Protein AF-A0AAE1TAM7-F1 (afdb_monomer_lite)

Structure (mmCIF, N/CA/C/O backbone):
data_AF-A0AAE1TAM7-F1
#
_entry.id   AF-A0AAE1TAM7-F1
#
loop_
_atom_site.group_PDB
_atom_site.id
_atom_site.type_symbol
_atom_site.label_atom_id
_atom_site.label_alt_id
_atom_site.label_comp_id
_atom_site.label_asym_id
_atom_site.label_entity_id
_atom_site.label_seq_id
_atom_site.pdbx_PDB_ins_code
_atom_site.Cartn_x
_atom_site.Cartn_y
_atom_site.Cartn_z
_atom_site.occupancy
_atom_site.B_iso_or_equiv
_atom_site.auth_seq_id
_atom_site.auth_comp_id
_atom_site.auth_asym_id
_atom_site.auth_atom_id
_atom_site.pdbx_PDB_model_num
ATOM 1 N N . MET A 1 1 ? 28.424 13.089 -21.937 1.00 45.94 1 MET A N 1
ATOM 2 C CA . MET A 1 1 ? 27.670 12.504 -23.067 1.00 45.94 1 MET A CA 1
ATOM 3 C C . MET A 1 1 ? 26.198 12.815 -22.857 1.00 45.94 1 MET A C 1
ATOM 5 O O . MET A 1 1 ? 25.592 12.254 -21.956 1.00 45.94 1 MET A O 1
ATOM 9 N N . VAL A 1 2 ? 25.672 13.792 -23.596 1.00 52.88 2 VAL A N 1
ATOM 10 C CA . VAL A 1 2 ? 24.296 14.291 -23.457 1.00 52.88 2 VAL A CA 1
ATOM 11 C C . VAL A 1 2 ? 23.324 13.244 -24.015 1.00 52.88 2 VAL A C 1
ATOM 13 O O . VAL A 1 2 ? 23.488 12.785 -25.143 1.00 52.88 2 VAL A O 1
ATOM 16 N N . LEU A 1 3 ? 22.333 12.853 -23.212 1.00 55.97 3 LEU A N 1
ATOM 17 C CA . LEU A 1 3 ? 21.271 11.883 -23.522 1.00 55.97 3 LEU A CA 1
ATOM 18 C C . LEU A 1 3 ? 20.216 12.481 -24.476 1.00 55.97 3 LEU A C 1
ATOM 20 O O . LEU A 1 3 ? 19.026 12.474 -24.179 1.00 55.97 3 LEU A O 1
ATOM 24 N N . CYS A 1 4 ? 20.637 13.040 -25.612 1.00 61.06 4 CYS A N 1
ATOM 25 C CA . CYS A 1 4 ? 19.722 13.579 -26.617 1.00 61.06 4 CYS A CA 1
ATOM 26 C C . CYS A 1 4 ? 19.541 12.537 -27.732 1.00 61.06 4 CYS A C 1
ATOM 28 O O . CYS A 1 4 ? 20.390 12.418 -28.610 1.00 61.06 4 CYS A O 1
ATOM 30 N N . PHE A 1 5 ? 18.450 11.769 -27.643 1.00 59.31 5 PHE A N 1
ATOM 31 C CA . PHE A 1 5 ? 17.963 10.755 -28.593 1.00 59.31 5 PHE A CA 1
ATOM 32 C C . PHE A 1 5 ? 18.866 9.523 -28.848 1.00 59.31 5 PHE A C 1
ATOM 34 O O . PHE A 1 5 ? 20.069 9.640 -29.101 1.00 59.31 5 PHE A O 1
ATOM 41 N N . PRO A 1 6 ? 18.306 8.293 -28.855 1.00 65.19 6 PRO 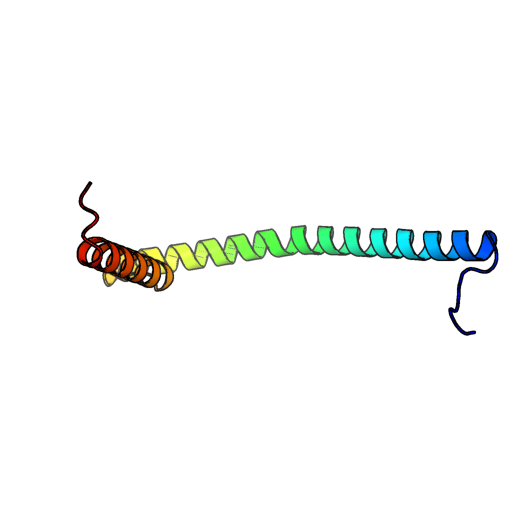A N 1
ATOM 42 C CA . PRO A 1 6 ? 19.033 7.109 -29.295 1.00 65.19 6 PRO A CA 1
ATOM 43 C C . PRO A 1 6 ? 19.214 7.164 -30.817 1.00 65.19 6 PRO A C 1
ATOM 45 O O . PRO A 1 6 ? 18.461 6.581 -31.585 1.00 65.19 6 PRO A O 1
ATOM 48 N N . SER A 1 7 ? 20.244 7.885 -31.251 1.00 71.88 7 SER A N 1
ATOM 49 C CA . SER A 1 7 ? 20.551 8.151 -32.662 1.00 71.88 7 SER A CA 1
ATOM 50 C C . SER A 1 7 ? 20.970 6.893 -33.456 1.00 71.88 7 SER A C 1
ATOM 52 O O . SER A 1 7 ? 21.157 6.954 -34.665 1.00 71.88 7 SER A O 1
ATOM 54 N N . THR A 1 8 ? 21.107 5.730 -32.799 1.00 79.88 8 THR A N 1
ATOM 55 C CA . THR A 1 8 ? 21.366 4.437 -33.455 1.00 79.88 8 THR A CA 1
ATOM 56 C C . THR A 1 8 ? 20.556 3.297 -32.816 1.00 79.88 8 THR A C 1
ATOM 58 O O . THR A 1 8 ? 20.348 3.311 -31.597 1.00 79.88 8 THR A O 1
ATOM 61 N N . PRO A 1 9 ? 20.175 2.248 -33.580 1.00 80.56 9 PRO A N 1
ATOM 62 C CA . PRO A 1 9 ? 19.452 1.084 -33.047 1.00 80.56 9 PRO A CA 1
ATOM 63 C C . PRO A 1 9 ? 20.166 0.397 -31.874 1.00 80.56 9 PRO A C 1
ATOM 65 O O . PRO A 1 9 ? 19.529 -0.082 -30.941 1.00 80.56 9 PRO A O 1
ATOM 68 N N . LYS A 1 10 ? 21.507 0.411 -31.868 1.00 78.62 10 LYS A N 1
ATOM 69 C CA . LYS A 1 10 ? 22.324 -0.136 -30.772 1.00 78.62 10 LYS A CA 1
ATOM 70 C C . LYS A 1 10 ? 22.155 0.659 -29.471 1.00 78.62 10 LYS A C 1
ATOM 72 O O . LYS A 1 10 ? 22.043 0.067 -28.402 1.00 78.62 10 LYS A O 1
ATOM 77 N N . LYS A 1 11 ? 22.094 1.995 -29.553 1.00 80.81 11 LYS A N 1
ATOM 78 C CA . LYS A 1 11 ? 21.836 2.864 -28.391 1.00 80.81 11 LYS A CA 1
ATOM 79 C C . LYS A 1 11 ? 20.402 2.701 -27.878 1.00 80.81 11 LYS A C 1
ATOM 81 O O . LYS A 1 11 ? 20.197 2.706 -26.667 1.00 80.81 11 LYS A O 1
ATOM 86 N N . LEU A 1 12 ? 19.438 2.497 -28.781 1.00 84.00 12 LEU A N 1
ATOM 87 C CA . LEU A 1 12 ? 18.053 2.191 -28.414 1.00 84.00 12 LEU A CA 1
ATOM 88 C C . LEU A 1 12 ? 17.969 0.869 -27.638 1.00 84.00 12 LEU A C 1
ATOM 90 O O . LEU A 1 12 ? 17.446 0.856 -26.526 1.00 84.00 12 LEU A O 1
ATOM 94 N N . ALA A 1 13 ? 18.557 -0.211 -28.161 1.00 86.69 13 ALA A N 1
ATOM 95 C CA . ALA A 1 13 ? 18.580 -1.513 -27.491 1.00 86.69 13 ALA A CA 1
ATOM 96 C C . ALA A 1 13 ? 19.234 -1.449 -26.100 1.00 86.69 13 ALA A C 1
ATOM 98 O O . ALA A 1 13 ? 18.711 -2.022 -25.147 1.00 86.69 13 ALA A O 1
ATOM 99 N N . MET A 1 14 ? 20.329 -0.691 -25.958 1.00 86.50 14 MET A N 1
ATOM 100 C CA . MET A 1 14 ? 20.979 -0.466 -24.663 1.00 86.50 14 MET A CA 1
ATOM 101 C C . MET A 1 14 ? 20.045 0.240 -23.670 1.00 86.50 14 MET A C 1
ATOM 103 O O . MET A 1 14 ? 19.933 -0.192 -22.526 1.00 86.50 14 MET A O 1
ATOM 107 N N . SER A 1 15 ? 19.340 1.291 -24.108 1.00 86.38 15 SER A N 1
ATOM 108 C CA . SER A 1 15 ? 18.392 2.009 -23.246 1.00 86.38 15 SER A CA 1
ATOM 109 C C . SER A 1 15 ? 17.229 1.118 -22.804 1.00 86.38 15 SER A C 1
ATOM 111 O O . SER A 1 15 ? 16.908 1.087 -21.620 1.00 86.38 15 SER A O 1
ATOM 113 N N . ILE A 1 16 ? 16.669 0.317 -23.719 1.00 90.25 16 ILE A N 1
ATOM 114 C CA . ILE A 1 16 ? 15.619 -0.661 -23.411 1.00 90.25 16 ILE A CA 1
ATOM 115 C C . ILE A 1 16 ? 16.134 -1.676 -22.386 1.00 90.25 16 ILE A C 1
ATOM 117 O O . ILE A 1 16 ? 15.455 -1.934 -21.397 1.00 90.25 16 ILE A O 1
ATOM 121 N N . GLY A 1 17 ? 17.351 -2.196 -22.569 1.00 93.06 17 GLY A N 1
ATOM 122 C CA . GLY A 1 17 ? 17.981 -3.106 -21.612 1.00 93.06 17 GLY A CA 1
ATOM 123 C C . GLY A 1 17 ? 18.107 -2.499 -20.211 1.00 93.06 17 GLY A C 1
ATOM 124 O O . GLY A 1 17 ? 17.750 -3.152 -19.233 1.00 93.06 17 GLY A O 1
ATOM 125 N N . CYS A 1 18 ? 18.537 -1.237 -20.109 1.00 91.62 18 CYS A N 1
ATOM 126 C CA . CYS A 1 18 ? 18.605 -0.515 -18.835 1.00 91.62 18 CYS A CA 1
ATOM 127 C C . CYS A 1 18 ? 17.227 -0.310 -18.189 1.00 91.62 18 CYS A C 1
ATOM 129 O O . CYS A 1 18 ? 17.095 -0.444 -16.975 1.00 91.62 18 CYS A O 1
ATOM 131 N N . PHE A 1 19 ? 16.193 0.009 -18.970 1.00 94.25 19 PHE A N 1
ATOM 132 C CA . PHE A 1 19 ? 14.844 0.171 -18.425 1.00 94.25 19 PHE A CA 1
ATOM 133 C C . PHE A 1 19 ? 14.247 -1.157 -17.967 1.00 94.25 19 PHE A C 1
ATOM 135 O O . PHE A 1 19 ? 13.643 -1.211 -16.898 1.00 94.25 19 PHE A O 1
ATOM 142 N N . LEU A 1 20 ? 14.444 -2.234 -18.730 1.00 96.88 20 LEU A N 1
ATOM 143 C CA . LEU A 1 20 ? 13.978 -3.567 -18.354 1.00 96.88 20 LEU A CA 1
ATOM 144 C C . LEU A 1 20 ? 14.683 -4.071 -17.092 1.00 96.88 20 LEU A C 1
ATOM 146 O O . LEU A 1 20 ? 14.023 -4.609 -16.204 1.00 96.88 20 LEU A O 1
ATOM 150 N N . SER A 1 21 ? 15.995 -3.856 -16.970 1.00 95.62 21 SER A N 1
ATOM 151 C CA . SER A 1 21 ? 16.734 -4.244 -15.765 1.00 95.62 21 SER A CA 1
ATOM 152 C C . SER A 1 21 ? 16.305 -3.430 -14.544 1.00 95.62 21 SER A C 1
ATOM 154 O O . SER A 1 21 ? 16.074 -4.003 -13.477 1.00 95.62 21 SER A O 1
ATOM 156 N N . ALA A 1 22 ? 16.109 -2.118 -14.698 1.00 95.19 22 ALA A N 1
ATOM 157 C CA . ALA A 1 22 ? 15.586 -1.269 -13.633 1.00 95.19 22 ALA A CA 1
ATOM 158 C C . ALA A 1 22 ? 14.169 -1.694 -13.214 1.00 95.19 22 ALA A C 1
ATOM 160 O O . ALA A 1 22 ? 13.898 -1.833 -12.021 1.00 95.19 22 ALA A O 1
ATOM 161 N N . ALA A 1 23 ? 13.282 -1.962 -14.176 1.00 96.94 23 ALA A N 1
ATOM 162 C CA . ALA A 1 23 ? 11.927 -2.435 -13.907 1.00 96.94 23 ALA A CA 1
ATOM 163 C C . ALA A 1 23 ? 11.932 -3.777 -13.160 1.00 96.94 23 ALA A C 1
ATOM 165 O O . ALA A 1 23 ? 11.198 -3.932 -12.184 1.00 96.94 23 ALA A O 1
ATOM 166 N N . ALA A 1 24 ? 12.797 -4.715 -13.556 1.00 96.69 24 ALA A N 1
ATOM 167 C CA . ALA A 1 24 ? 12.951 -5.996 -12.872 1.00 96.69 24 ALA A CA 1
ATOM 168 C C . ALA A 1 24 ? 13.441 -5.821 -11.424 1.00 96.69 24 ALA A C 1
ATOM 170 O O . ALA A 1 24 ? 12.877 -6.418 -10.505 1.00 96.69 24 ALA A O 1
ATOM 171 N N . MET A 1 25 ? 14.442 -4.963 -11.201 1.00 96.38 25 MET A N 1
ATOM 172 C CA . MET A 1 25 ? 14.975 -4.696 -9.862 1.00 96.38 25 MET A CA 1
ATOM 173 C C . MET A 1 25 ? 13.933 -4.030 -8.952 1.00 96.38 25 MET A C 1
ATOM 175 O O . MET A 1 25 ? 13.796 -4.411 -7.788 1.00 96.38 25 MET A O 1
ATOM 179 N N . LEU A 1 26 ? 13.154 -3.082 -9.484 1.00 96.44 26 LEU A N 1
ATOM 180 C CA . LEU A 1 26 ? 12.057 -2.447 -8.752 1.00 96.44 26 LEU A CA 1
ATOM 181 C C . LEU A 1 26 ? 10.940 -3.442 -8.424 1.00 96.44 26 LEU A C 1
ATOM 183 O O . LEU A 1 26 ? 10.493 -3.486 -7.280 1.00 96.44 26 LEU A O 1
ATOM 187 N N . ALA A 1 27 ? 10.517 -4.270 -9.382 1.00 96.62 27 ALA A N 1
ATOM 188 C CA . ALA A 1 27 ? 9.484 -5.280 -9.156 1.00 96.62 27 ALA A CA 1
ATOM 189 C C . ALA A 1 27 ? 9.899 -6.279 -8.063 1.00 96.62 27 ALA A C 1
ATOM 191 O O . ALA A 1 27 ? 9.116 -6.571 -7.157 1.00 96.62 27 ALA A O 1
ATOM 192 N N . TYR A 1 28 ? 11.150 -6.742 -8.101 1.00 96.12 28 TYR A N 1
ATOM 193 C CA . TYR A 1 28 ? 11.701 -7.632 -7.083 1.00 96.12 28 TYR A CA 1
ATOM 194 C C . TYR A 1 28 ? 11.764 -6.962 -5.701 1.00 96.12 28 TYR A C 1
ATOM 196 O O . TYR A 1 28 ? 11.324 -7.541 -4.705 1.00 96.12 28 TYR A O 1
ATOM 204 N N . GLY A 1 29 ? 12.233 -5.712 -5.640 1.00 94.12 29 GLY A N 1
ATOM 205 C CA . GLY A 1 29 ? 12.268 -4.934 -4.400 1.00 94.12 29 GLY A CA 1
ATOM 206 C C . GLY A 1 29 ? 10.877 -4.710 -3.797 1.00 94.12 29 GLY A C 1
ATOM 207 O O . GLY A 1 29 ? 10.691 -4.878 -2.591 1.00 94.12 29 GLY A O 1
ATOM 208 N N . VAL A 1 30 ? 9.877 -4.396 -4.626 1.00 95.19 30 VAL A N 1
ATOM 209 C CA . VAL A 1 30 ? 8.480 -4.240 -4.188 1.00 95.19 30 VAL A CA 1
ATOM 210 C C . VAL A 1 30 ? 7.915 -5.560 -3.669 1.00 95.19 30 VAL A C 1
ATOM 212 O O . VAL A 1 30 ? 7.265 -5.562 -2.623 1.00 95.19 30 VAL A O 1
ATOM 215 N N . HIS A 1 31 ? 8.188 -6.682 -4.340 1.00 92.94 31 HIS A N 1
ATOM 216 C CA . HIS A 1 31 ? 7.736 -7.998 -3.888 1.00 92.94 31 HIS A CA 1
ATOM 217 C C . HIS A 1 31 ? 8.286 -8.343 -2.496 1.00 92.94 31 HIS A C 1
ATOM 219 O O . HIS A 1 31 ? 7.521 -8.673 -1.588 1.00 92.94 31 HIS A O 1
ATOM 225 N N . LEU A 1 32 ? 9.597 -8.177 -2.296 1.00 92.75 32 LEU A N 1
ATOM 226 C CA . LEU A 1 32 ? 10.250 -8.375 -0.998 1.00 92.75 32 LEU A CA 1
ATOM 227 C C . LEU A 1 32 ? 9.717 -7.427 0.079 1.00 92.75 32 LEU A C 1
ATOM 229 O O . LEU A 1 32 ? 9.485 -7.848 1.213 1.00 92.75 32 LEU A O 1
ATOM 233 N N . SER A 1 33 ? 9.508 -6.155 -0.262 1.00 90.00 33 SER A N 1
ATOM 234 C CA . SER A 1 33 ? 8.914 -5.179 0.653 1.00 90.00 33 SER A CA 1
ATOM 235 C C . SER A 1 33 ? 7.520 -5.629 1.098 1.00 90.00 33 SER A C 1
ATOM 237 O O . SER A 1 33 ? 7.243 -5.702 2.295 1.00 90.00 33 SER A O 1
ATOM 239 N N . TYR A 1 34 ? 6.668 -6.040 0.156 1.00 89.75 34 TYR A N 1
ATOM 240 C CA . TYR A 1 34 ? 5.311 -6.493 0.451 1.00 89.75 34 TYR A CA 1
ATOM 241 C C . TYR A 1 34 ? 5.284 -7.722 1.369 1.00 89.75 34 TYR A C 1
ATOM 243 O O . TYR A 1 34 ? 4.581 -7.709 2.382 1.00 89.75 34 TYR A O 1
ATOM 251 N N . VAL A 1 35 ? 6.086 -8.751 1.067 1.00 92.00 35 VAL A N 1
ATOM 252 C CA . VAL A 1 35 ? 6.168 -9.989 1.868 1.00 92.00 35 VAL A CA 1
ATOM 253 C C . VAL A 1 35 ? 6.559 -9.700 3.320 1.00 92.00 35 VAL A C 1
ATOM 255 O O . VAL A 1 35 ? 6.035 -10.329 4.238 1.00 92.00 35 VAL A O 1
ATOM 258 N N . ASN A 1 36 ? 7.430 -8.717 3.547 1.00 88.88 36 ASN A N 1
ATOM 259 C CA . ASN A 1 36 ? 7.917 -8.383 4.886 1.00 88.88 36 ASN A CA 1
ATOM 260 C C . ASN A 1 36 ? 7.026 -7.382 5.640 1.00 88.88 36 ASN A C 1
ATOM 262 O O . ASN A 1 36 ? 6.936 -7.439 6.871 1.00 88.88 36 ASN A O 1
ATOM 266 N N . VAL A 1 37 ? 6.355 -6.466 4.935 1.00 90.75 37 VAL A N 1
ATOM 267 C CA . VAL A 1 37 ? 5.477 -5.446 5.536 1.00 90.75 37 VAL A CA 1
ATOM 268 C C . VAL A 1 37 ? 4.105 -6.021 5.888 1.00 90.75 37 VAL A C 1
ATOM 270 O O . VAL A 1 37 ? 3.574 -5.716 6.959 1.00 90.75 37 VAL A O 1
ATOM 273 N N . ALA A 1 38 ? 3.545 -6.896 5.050 1.00 86.44 38 ALA A N 1
ATOM 274 C CA . ALA A 1 38 ? 2.229 -7.498 5.266 1.00 86.44 38 ALA A CA 1
ATOM 275 C C . ALA A 1 38 ? 2.044 -8.153 6.658 1.00 86.44 38 ALA A C 1
ATOM 277 O O . ALA A 1 38 ? 1.061 -7.833 7.337 1.00 86.44 38 ALA A O 1
ATOM 278 N N . PRO A 1 39 ? 2.961 -9.006 7.163 1.00 87.31 39 PRO A N 1
ATOM 279 C CA . PRO A 1 39 ? 2.801 -9.613 8.486 1.00 87.31 39 PRO A CA 1
ATOM 280 C C . PRO A 1 39 ? 2.909 -8.589 9.624 1.00 87.31 39 PRO A C 1
ATOM 282 O 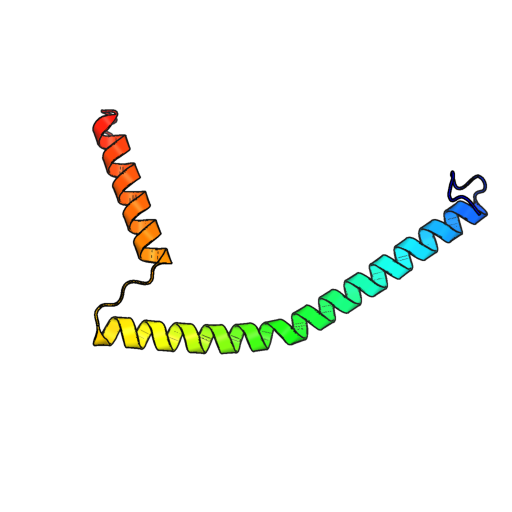O . PRO A 1 39 ? 2.229 -8.717 10.645 1.00 87.31 39 PRO A O 1
ATOM 285 N N . GLN A 1 40 ? 3.726 -7.546 9.460 1.00 87.81 40 GLN A N 1
ATOM 286 C CA . GLN A 1 40 ? 3.842 -6.470 10.449 1.00 87.81 40 GLN A CA 1
ATOM 287 C C . GLN A 1 40 ? 2.555 -5.646 10.507 1.00 87.81 40 GLN A C 1
ATOM 289 O O . GLN A 1 40 ? 2.031 -5.381 11.591 1.00 87.81 40 GLN A O 1
ATOM 294 N N . GLN A 1 41 ? 1.993 -5.326 9.342 1.00 91.50 41 GLN A N 1
ATOM 295 C CA . GLN A 1 41 ? 0.714 -4.640 9.234 1.00 91.50 41 GLN A CA 1
ATOM 296 C C . GLN A 1 41 ? -0.422 -5.470 9.846 1.00 91.50 41 GLN A C 1
ATOM 298 O O . GLN A 1 41 ? -1.253 -4.913 10.563 1.00 91.50 41 GLN A O 1
ATOM 303 N N . ALA A 1 42 ? -0.431 -6.792 9.648 1.00 91.19 42 ALA A N 1
ATOM 304 C CA . ALA A 1 42 ? -1.416 -7.685 10.258 1.00 91.19 42 ALA A CA 1
ATOM 305 C C . ALA A 1 42 ? -1.337 -7.679 11.796 1.00 91.19 42 ALA A C 1
ATOM 307 O O . ALA A 1 42 ? -2.364 -7.565 12.466 1.00 91.19 42 ALA A O 1
ATOM 308 N N . ARG A 1 43 ? -0.126 -7.719 12.369 1.00 92.38 43 ARG A N 1
ATOM 309 C CA . ARG A 1 43 ? 0.082 -7.654 13.829 1.00 92.38 43 ARG A CA 1
ATOM 310 C C . ARG A 1 43 ? -0.366 -6.320 14.418 1.00 92.38 43 ARG A C 1
ATOM 312 O O . ARG A 1 43 ? -1.037 -6.296 15.449 1.00 92.38 43 ARG A O 1
ATOM 319 N N . ILE A 1 44 ? -0.012 -5.212 13.766 1.00 93.38 44 ILE A N 1
ATOM 320 C CA . ILE A 1 44 ? -0.421 -3.869 14.198 1.00 93.38 44 ILE A CA 1
ATOM 321 C C . ILE A 1 44 ? -1.941 -3.726 14.099 1.00 93.38 44 ILE A C 1
ATOM 323 O O . ILE A 1 44 ? -2.570 -3.217 15.026 1.00 93.38 44 ILE A O 1
ATOM 327 N N . LYS A 1 45 ? -2.546 -4.223 13.016 1.00 92.19 45 LYS A N 1
ATOM 328 C CA . LYS A 1 45 ? -3.999 -4.212 12.839 1.00 92.19 45 LYS A CA 1
ATOM 329 C C . LYS A 1 45 ? -4.702 -5.000 13.947 1.00 92.19 45 LYS A C 1
ATOM 331 O O . LYS A 1 45 ? -5.579 -4.442 14.593 1.00 92.19 45 LYS A O 1
ATOM 336 N N . ALA A 1 46 ? -4.247 -6.218 14.246 1.00 94.12 46 ALA A N 1
ATOM 337 C CA . ALA A 1 46 ? -4.811 -7.037 15.321 1.00 94.12 46 ALA A CA 1
ATOM 338 C C . ALA A 1 46 ? -4.733 -6.343 16.694 1.00 94.12 46 ALA A C 1
ATOM 340 O O . ALA A 1 46 ? -5.708 -6.332 17.442 1.00 94.12 46 ALA A O 1
ATOM 341 N N . ARG A 1 47 ? -3.600 -5.699 17.012 1.00 94.06 47 ARG A N 1
ATOM 342 C CA . ARG A 1 47 ? -3.454 -4.918 18.254 1.00 94.06 47 ARG A CA 1
ATOM 343 C C . ARG A 1 47 ? -4.397 -3.719 18.298 1.00 94.06 47 ARG A C 1
ATOM 345 O O . ARG A 1 47 ? -5.035 -3.479 19.318 1.00 94.06 47 ARG A O 1
ATOM 352 N N . ASN A 1 48 ? -4.492 -2.976 17.200 1.00 92.44 48 ASN A N 1
ATOM 353 C CA . ASN A 1 48 ? -5.372 -1.815 17.112 1.00 92.44 48 ASN A CA 1
ATOM 354 C C . ASN A 1 48 ? -6.843 -2.210 17.254 1.00 92.44 48 ASN A C 1
ATOM 356 O O . ASN A 1 48 ? -7.601 -1.493 17.903 1.00 92.44 48 ASN A O 1
ATOM 360 N N . ASP A 1 49 ? -7.245 -3.329 16.658 1.00 92.81 49 ASP A N 1
ATOM 361 C CA . ASP A 1 49 ? -8.621 -3.810 16.725 1.00 92.81 49 ASP A CA 1
ATOM 362 C C . ASP A 1 49 ? -8.960 -4.294 18.143 1.00 92.81 49 ASP A C 1
ATOM 364 O O . ASP A 1 49 ? -9.968 -3.856 18.696 1.00 92.81 49 ASP A O 1
ATOM 368 N N . PHE A 1 50 ? -8.047 -5.013 18.807 1.00 94.00 50 PHE A N 1
ATOM 369 C CA . PHE A 1 50 ? -8.184 -5.356 20.227 1.00 94.00 50 PHE A CA 1
ATOM 370 C C . PHE A 1 50 ? -8.353 -4.117 21.125 1.00 94.00 50 PHE A C 1
ATOM 372 O O . PHE A 1 50 ? -9.266 -4.052 21.948 1.00 94.00 50 PHE A O 1
ATOM 379 N N . VAL A 1 51 ? -7.509 -3.091 20.959 1.00 93.75 51 VAL A N 1
ATOM 380 C CA . VAL A 1 51 ? -7.599 -1.857 21.764 1.00 93.75 51 VAL A CA 1
ATOM 381 C C . VAL A 1 51 ? -8.928 -1.138 21.531 1.00 93.75 51 VAL A C 1
ATOM 383 O O . VAL A 1 51 ? -9.562 -0.693 22.489 1.00 93.75 51 VAL A O 1
ATOM 386 N N . LYS A 1 52 ? -9.387 -1.045 20.278 1.00 90.81 52 LYS A N 1
ATOM 387 C CA . LYS A 1 52 ? -10.687 -0.435 19.959 1.00 90.81 52 LYS A CA 1
ATOM 388 C C . LYS A 1 52 ? -11.842 -1.198 20.600 1.00 90.81 52 LYS A C 1
ATOM 390 O O . LYS A 1 52 ? -12.749 -0.558 21.126 1.00 90.81 52 LYS A O 1
ATOM 395 N N . GLU A 1 53 ? -11.818 -2.529 20.579 1.00 92.31 53 GLU A N 1
ATOM 396 C CA . GLU A 1 53 ? -12.843 -3.360 21.220 1.00 92.31 53 GLU A CA 1
ATOM 397 C C . GLU A 1 53 ? -12.892 -3.130 22.732 1.00 92.31 53 GLU A C 1
ATOM 399 O O . GLU A 1 53 ? -13.970 -2.914 23.295 1.00 92.31 53 GLU A O 1
ATOM 404 N N . VAL A 1 54 ? -11.727 -3.087 23.386 1.00 94.31 54 VAL A N 1
ATOM 405 C CA . VAL A 1 54 ? -11.624 -2.795 24.823 1.00 94.31 54 VAL A CA 1
ATOM 406 C C . VAL A 1 54 ? -12.153 -1.395 25.145 1.00 94.31 54 VAL A C 1
ATOM 408 O O . VAL A 1 54 ? -12.939 -1.239 26.083 1.00 94.31 54 VAL A O 1
ATOM 411 N N . LEU A 1 55 ? -11.768 -0.382 24.364 1.00 94.38 55 LEU A N 1
ATOM 412 C CA . LEU A 1 55 ? -12.231 0.998 24.547 1.00 94.38 55 LEU A CA 1
ATOM 413 C C . LEU A 1 55 ? -13.742 1.128 24.331 1.00 94.38 55 LEU A C 1
ATOM 415 O O . LEU A 1 55 ? -14.421 1.799 25.111 1.00 94.38 55 LEU A O 1
ATOM 419 N N . LYS A 1 56 ? -14.285 0.455 23.314 1.00 91.31 56 LYS A N 1
ATOM 420 C CA . LYS A 1 56 ? -15.724 0.432 23.041 1.00 91.31 56 LYS A CA 1
ATOM 421 C C . LYS A 1 56 ? -16.492 -0.208 24.197 1.00 91.31 56 LYS A C 1
ATOM 423 O O . LYS A 1 56 ? -17.504 0.339 24.622 1.00 91.31 56 LYS A O 1
ATOM 428 N N . LYS A 1 57 ? -15.991 -1.323 24.740 1.00 92.81 57 LYS A N 1
ATOM 429 C CA . LYS A 1 57 ? -16.633 -2.039 25.853 1.00 92.81 57 LYS A CA 1
ATOM 430 C C . LYS A 1 57 ? -16.585 -1.261 27.171 1.00 92.81 57 LYS A C 1
ATOM 432 O O . LYS A 1 57 ? -17.564 -1.278 27.904 1.00 92.81 57 LYS A O 1
ATOM 437 N N . LYS A 1 58 ? -15.459 -0.614 27.492 1.00 94.62 58 LYS A N 1
ATOM 438 C CA . LYS A 1 58 ? -15.283 0.097 28.774 1.00 94.62 58 LYS A CA 1
ATOM 439 C C . LYS A 1 58 ? -15.884 1.501 28.783 1.00 94.62 58 LYS A C 1
ATOM 441 O O . LYS A 1 58 ? -16.425 1.906 29.803 1.00 94.62 58 LYS A O 1
ATOM 446 N N . TYR A 1 59 ? -15.756 2.237 27.680 1.00 93.50 59 TYR A N 1
ATOM 447 C CA . TYR A 1 59 ? -16.023 3.679 27.650 1.00 93.50 59 TYR A CA 1
ATOM 448 C C . TYR A 1 59 ? -17.038 4.091 26.578 1.00 93.50 59 TYR A C 1
ATOM 450 O O . TYR A 1 59 ? -17.233 5.282 26.361 1.00 93.50 59 TYR A O 1
ATOM 458 N N . GLY A 1 60 ? -17.649 3.141 25.859 1.00 90.62 60 GLY A N 1
ATOM 459 C CA . GLY A 1 60 ? -18.538 3.470 24.740 1.00 90.62 60 GLY A CA 1
ATOM 460 C C . GLY A 1 60 ? -17.818 4.200 23.603 1.00 90.62 60 GLY A C 1
ATOM 461 O O . GLY A 1 60 ? -18.440 4.949 22.856 1.00 90.62 60 GLY A O 1
ATOM 462 N N . TYR A 1 61 ? -16.499 4.016 23.484 1.00 90.44 61 TYR A N 1
ATOM 463 C CA . TYR A 1 61 ? -15.680 4.737 22.518 1.00 90.44 61 TYR A CA 1
ATOM 464 C C . TYR A 1 61 ? -16.150 4.510 21.076 1.00 90.44 61 TYR A C 1
ATOM 466 O O . TYR A 1 61 ? -16.271 3.370 20.615 1.00 90.44 61 TYR A O 1
ATOM 474 N N . ILE A 1 62 ? -16.341 5.612 20.350 1.00 87.75 62 ILE A N 1
ATOM 475 C CA . ILE A 1 62 ? -16.632 5.621 18.917 1.00 87.75 62 ILE A CA 1
ATOM 476 C C . ILE A 1 62 ? -15.343 6.010 18.183 1.00 87.75 62 ILE A C 1
ATOM 478 O O . ILE A 1 62 ? -14.805 7.093 18.428 1.00 87.75 62 ILE A O 1
ATOM 482 N N . PRO A 1 63 ? -14.821 5.168 17.274 1.00 87.50 63 PRO A N 1
ATOM 483 C CA . PRO A 1 63 ? -13.612 5.503 16.540 1.00 87.50 63 PRO A CA 1
ATOM 484 C C . PRO A 1 63 ? -13.831 6.754 15.670 1.00 87.50 63 PRO A C 1
ATOM 486 O O . PRO A 1 63 ? -14.883 6.897 15.045 1.00 87.50 63 PRO A O 1
ATOM 489 N N . PRO A 1 64 ? -12.832 7.646 15.544 1.00 87.00 64 PRO A N 1
ATOM 490 C CA . PRO A 1 64 ? -12.983 8.948 14.886 1.00 87.00 64 PRO A CA 1
ATOM 491 C C . PRO A 1 64 ? -13.374 8.833 13.411 1.00 87.00 64 PRO A C 1
ATOM 493 O O . PRO A 1 64 ? -14.089 9.678 12.886 1.00 87.00 64 PRO A O 1
ATOM 496 N N . GLN A 1 65 ? -12.939 7.764 12.741 1.00 86.00 65 GLN A N 1
ATOM 497 C CA . GLN A 1 65 ? -13.337 7.441 11.367 1.00 86.00 65 GLN A CA 1
ATOM 498 C C . GLN A 1 65 ? -14.855 7.221 11.264 1.00 86.00 65 GLN A C 1
ATOM 500 O O . GLN A 1 65 ? -15.502 7.743 10.361 1.00 86.00 65 GLN A O 1
AT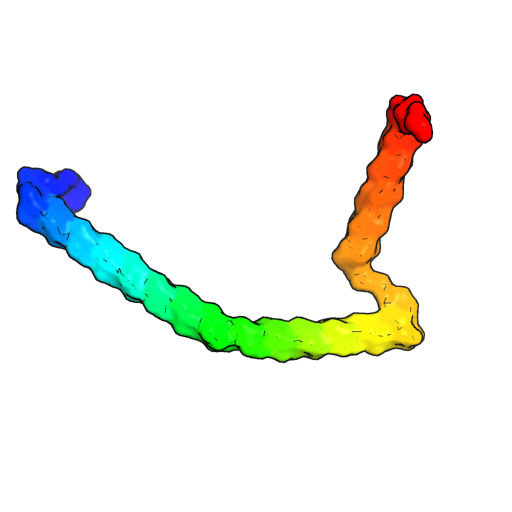OM 505 N N . GLN A 1 66 ? -15.421 6.492 12.226 1.00 86.88 66 GLN A N 1
ATOM 506 C CA . GLN A 1 66 ? -16.849 6.203 12.290 1.00 86.88 66 GLN A CA 1
ATOM 507 C C . GLN A 1 66 ? -17.651 7.431 12.739 1.00 86.88 66 GLN A C 1
ATOM 509 O O . GLN A 1 66 ? -18.703 7.708 12.178 1.00 86.88 66 GLN A O 1
ATOM 514 N N . ALA A 1 67 ? -17.131 8.227 13.677 1.00 88.94 67 ALA A N 1
ATOM 515 C CA . ALA A 1 67 ? -17.754 9.496 14.053 1.00 88.94 67 ALA A CA 1
ATOM 516 C C . ALA A 1 67 ? -17.835 10.469 12.860 1.00 88.94 67 ALA A C 1
ATOM 518 O O . ALA A 1 67 ? -18.861 11.109 12.640 1.00 88.94 67 ALA A O 1
ATOM 519 N N . ARG A 1 68 ? -16.782 10.536 12.031 1.00 89.94 68 ARG A N 1
ATOM 520 C CA . ARG A 1 68 ? -16.781 11.344 10.800 1.00 89.94 68 ARG A CA 1
ATOM 521 C C . ARG A 1 68 ? -17.771 10.830 9.757 1.00 89.94 68 ARG A C 1
ATOM 523 O O . ARG A 1 68 ? -18.405 11.646 9.092 1.00 89.94 68 ARG A O 1
ATOM 530 N N . SER A 1 69 ? -17.906 9.512 9.589 1.00 88.88 69 SER A N 1
ATOM 531 C CA . SER A 1 69 ? -18.880 8.961 8.639 1.00 88.88 69 SER A CA 1
ATOM 532 C C . SER A 1 69 ? -20.319 9.210 9.093 1.00 88.88 69 SER A C 1
ATOM 534 O O . SER A 1 69 ? -21.140 9.582 8.258 1.00 88.88 69 SER A O 1
ATOM 536 N N . MET A 1 70 ? -20.596 9.096 10.397 1.00 89.81 70 MET A N 1
ATOM 537 C CA . MET A 1 70 ? -21.887 9.453 10.999 1.00 89.81 70 MET A CA 1
ATOM 538 C C . MET A 1 70 ? -22.208 10.933 10.762 1.00 89.81 70 MET A C 1
ATOM 540 O O . MET A 1 70 ? -23.216 11.238 10.129 1.00 89.81 70 MET A O 1
ATOM 544 N N . ALA A 1 71 ? -21.285 11.835 11.114 1.00 91.56 71 ALA A N 1
ATOM 545 C CA . ALA A 1 71 ? -21.456 13.272 10.895 1.00 91.56 71 ALA A CA 1
ATOM 546 C C . ALA A 1 71 ? -21.682 13.623 9.413 1.00 91.56 71 ALA A C 1
ATOM 548 O O . ALA A 1 71 ? -22.511 14.470 9.088 1.00 91.56 71 ALA A O 1
ATOM 549 N N . ARG A 1 72 ? -20.989 12.943 8.487 1.00 92.69 72 ARG A N 1
ATOM 550 C CA . ARG A 1 72 ? -21.210 13.125 7.046 1.00 92.69 72 ARG A CA 1
ATOM 551 C C . ARG A 1 72 ? -22.592 12.636 6.617 1.00 92.69 72 ARG A C 1
ATOM 553 O O . ARG A 1 72 ? -23.222 13.295 5.797 1.00 92.69 72 ARG A O 1
ATOM 560 N N . SER A 1 73 ? -23.055 11.494 7.124 1.00 91.44 73 SER A N 1
ATOM 561 C CA . SER A 1 73 ? -24.395 10.997 6.797 1.00 91.44 73 SER A CA 1
ATOM 562 C C . SER A 1 73 ? -25.501 11.891 7.350 1.00 91.44 73 SER A C 1
ATOM 564 O O . SER A 1 73 ? -26.488 12.108 6.651 1.00 91.44 73 SER A O 1
ATOM 566 N N . ASP A 1 74 ? -25.315 12.455 8.543 1.00 93.12 74 ASP A N 1
ATOM 567 C CA . ASP A 1 74 ? -26.266 13.393 9.142 1.00 93.12 74 ASP A CA 1
ATOM 568 C C . ASP A 1 74 ? -26.317 14.692 8.332 1.00 93.12 74 ASP A C 1
ATOM 570 O O . ASP A 1 74 ? -27.394 15.117 7.920 1.00 93.12 74 ASP A O 1
ATOM 574 N N . LEU A 1 75 ? -25.154 15.228 7.944 1.00 91.50 75 LEU A N 1
ATOM 575 C CA . LEU A 1 75 ? -25.069 16.384 7.049 1.00 91.50 75 LEU A CA 1
ATOM 576 C C . LEU A 1 75 ? -25.776 16.135 5.704 1.00 91.50 75 LEU A C 1
ATOM 578 O O . LEU A 1 75 ? -26.465 17.016 5.186 1.00 91.50 75 LEU A O 1
ATOM 582 N N . LEU A 1 76 ? -25.619 14.942 5.120 1.00 90.06 76 LEU A N 1
ATOM 583 C CA . LEU A 1 76 ? -26.288 14.586 3.865 1.00 90.06 76 LEU A CA 1
ATOM 584 C C . LEU A 1 76 ? -27.807 14.495 4.032 1.00 90.06 76 LEU A C 1
ATOM 586 O O . LEU A 1 76 ? -28.534 14.997 3.175 1.00 90.06 76 LEU A O 1
ATOM 590 N N . LYS A 1 77 ? -28.290 13.905 5.131 1.00 87.69 77 LYS A N 1
ATOM 591 C CA . LYS A 1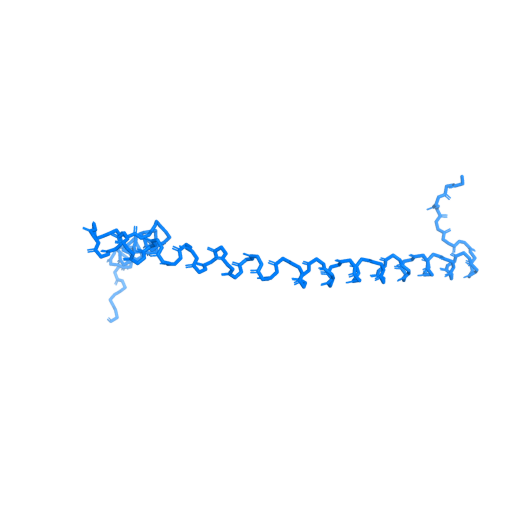 77 ? -29.726 13.859 5.447 1.00 87.69 77 LYS A CA 1
ATOM 592 C C . LYS A 1 77 ? -30.303 15.261 5.619 1.00 87.69 77 LYS A C 1
ATOM 594 O O . LYS A 1 77 ? -31.355 15.550 5.052 1.00 87.69 77 LYS A O 1
ATOM 599 N N . ASP A 1 78 ? -29.602 16.135 6.335 1.00 90.19 78 ASP A N 1
ATOM 600 C CA . ASP A 1 78 ? -30.023 17.523 6.547 1.00 90.19 78 ASP A CA 1
ATOM 601 C C . ASP A 1 78 ? -30.072 18.309 5.238 1.00 90.19 78 ASP A C 1
ATOM 603 O O . ASP A 1 78 ? -31.018 19.060 4.984 1.00 90.19 78 ASP A O 1
ATOM 607 N N . THR A 1 79 ? -29.077 18.097 4.376 1.00 88.69 79 THR A N 1
ATOM 608 C CA . THR A 1 79 ? -29.024 18.714 3.047 1.00 88.69 79 THR A CA 1
ATOM 609 C C . THR A 1 79 ? -30.207 18.258 2.193 1.00 88.69 79 THR A C 1
ATOM 611 O O . THR A 1 79 ? -30.898 19.092 1.613 1.00 88.69 79 THR A O 1
ATOM 614 N N . PHE A 1 80 ? -30.490 16.953 2.170 1.00 89.38 80 PHE A N 1
ATOM 615 C CA . PHE A 1 80 ? -31.581 16.370 1.386 1.00 89.38 80 PHE A CA 1
ATOM 616 C C . PHE A 1 80 ? -32.968 16.802 1.888 1.00 89.3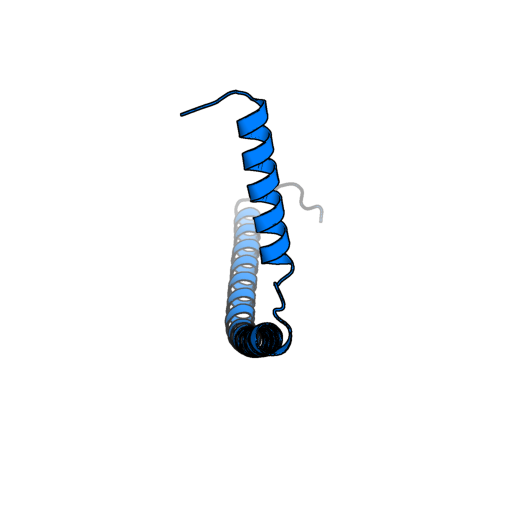8 80 PHE A C 1
ATOM 618 O O . PHE A 1 80 ? -33.860 17.122 1.099 1.00 89.38 80 PHE A O 1
ATOM 625 N N . LYS A 1 81 ? -33.127 16.892 3.215 1.00 85.38 81 LYS A N 1
ATOM 626 C CA . LYS A 1 81 ? -34.332 17.423 3.861 1.00 85.38 81 LYS A CA 1
ATOM 627 C C . LYS A 1 81 ? -34.554 18.896 3.511 1.00 85.38 81 LYS A C 1
ATOM 629 O O . LYS A 1 81 ? -35.685 19.285 3.230 1.00 85.38 81 LYS A O 1
ATOM 634 N N . ARG A 1 82 ? -33.494 19.717 3.492 1.00 82.69 82 ARG A N 1
ATOM 635 C CA . ARG A 1 82 ? -33.575 21.125 3.060 1.00 82.69 82 ARG A CA 1
ATOM 636 C C . ARG A 1 82 ? -33.888 21.281 1.578 1.00 82.69 82 ARG A C 1
ATOM 638 O O . ARG A 1 82 ? -34.574 22.230 1.221 1.00 82.69 82 ARG A O 1
ATOM 645 N N . SER A 1 83 ? -33.409 20.380 0.723 1.00 82.50 83 SER A N 1
ATOM 646 C CA . SER A 1 83 ? -33.661 20.450 -0.719 1.00 82.50 83 SER A CA 1
ATOM 647 C C . SER A 1 83 ? -35.070 20.003 -1.128 1.00 82.50 83 SER A C 1
ATOM 649 O O . SER A 1 83 ? -35.351 19.941 -2.319 1.00 82.50 83 SER A O 1
ATOM 651 N N . GLY A 1 84 ? -35.956 19.673 -0.177 1.00 72.75 84 GLY A N 1
ATOM 652 C CA . GLY A 1 84 ? -37.352 19.322 -0.465 1.00 72.75 84 GLY A CA 1
ATOM 653 C C . GLY A 1 84 ? -37.524 18.036 -1.279 1.00 72.75 84 GLY A C 1
ATOM 654 O O . GLY A 1 84 ? -38.612 17.768 -1.782 1.00 72.75 84 GLY A O 1
ATOM 655 N N . PHE A 1 85 ? -36.468 17.231 -1.409 1.00 65.81 85 PHE A N 1
ATOM 656 C CA . PHE A 1 85 ? -36.509 15.964 -2.123 1.00 65.81 85 PHE A CA 1
ATOM 657 C C . PHE A 1 85 ? -37.113 14.920 -1.177 1.00 65.81 85 PHE A C 1
ATOM 659 O O . PHE A 1 85 ? -36.407 14.194 -0.490 1.00 65.81 85 PHE A O 1
ATOM 666 N N . ASN A 1 86 ? -38.439 14.893 -1.065 1.00 62.75 86 ASN A N 1
ATOM 667 C CA . ASN A 1 86 ? -39.142 13.772 -0.449 1.00 62.75 86 ASN A CA 1
ATOM 668 C C . ASN A 1 86 ? -39.304 12.693 -1.522 1.00 62.75 86 ASN A C 1
ATOM 670 O O . ASN A 1 86 ? -39.916 12.951 -2.559 1.00 62.75 86 ASN A O 1
ATOM 674 N N . LYS A 1 87 ? -38.740 11.509 -1.282 1.0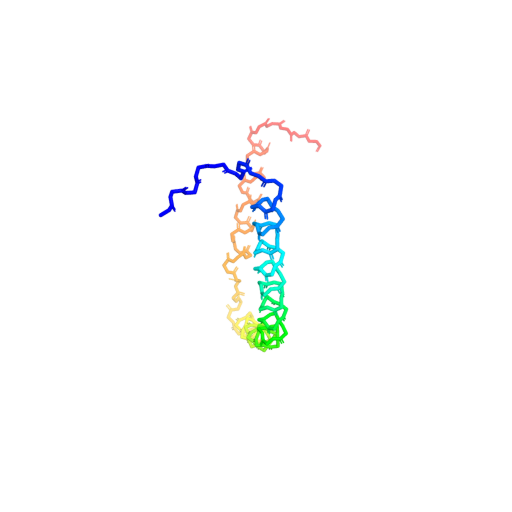0 60.69 87 LYS A N 1
ATOM 675 C CA . LYS A 1 87 ? -39.132 10.293 -1.992 1.00 60.69 87 LYS A CA 1
ATOM 676 C C . LYS A 1 87 ? -39.961 9.438 -1.051 1.00 60.69 87 LYS A C 1
ATOM 678 O O . LYS A 1 87 ? -39.537 9.326 0.120 1.00 60.69 87 LYS A O 1
#

Foldseek 3Di:
DDPDDPPDPVSVVVVVVVVVVVVVVVVVVVVVVCVVVVVVVVVVVVVVVVVVVVCCVPPVDDPVVRVVVVVVVVVVVVVCVVVVPDD

pLDDT: mean 86.88, std 10.83, range [45.94, 96.94]

Secondary structure (DSSP, 8-state):
-------SHHHHHHHHHHHHHHHHHHHHHHHHHHHHHHHHHHHHHHHHHHHHHHHHHHH-PPPHHHHHHHHHHHHHHHHHHHTT---

Organism: NCBI:txid499986

Radius of gyration: 26.89 Å; chains: 1; bounding box: 67×31×62 Å

Sequence (87 aa):
MVLCFPSTPKKLAMSIGCFLSAAAMLAYGVHLSYVNVAPQQARIKARNDFVKEVLKKKYGYIPPQQARSMARSDLLKDTFKRSGFNK